Protein AF-A0A431HV67-F1 (afdb_monomer)

pLDDT: mean 77.19, std 9.94, range [43.59, 93.0]

Sequence (149 aa):
METLTPTTQETLNSVLIDMLKGVKTEGANIYTASKTALIKAVDFANEQAPQVVYEFLKWKMMEAIVYLVVGVVAIVIIGYVTYKFVKWMKKRNDYSPSPALIIPFFLLPTIIFSCIIPKTLNVIKISVAPRVYLIEYAADLYKGKNEKQ

Mean predicted aligned error: 13.6 Å

Foldseek 3Di:
DDDDDPVVVVVVVVVVVVVVVVCVVVVVVVVVVVVVVVVVVVVVCVVCVVVVLVVVLVVLVVVLVVLVVVLVVVVVVLVVQLVVVVVVVVVVVDPDPDVSNVVCVVVNVCCCVVRNVVSVVLNVCCVPPVPVSVVVVVVVVVVVVVVVD

Secondary structure (DSSP, 8-state):
-----HHHHHHHHHHHHHHHHHHHHHHHHHHHHHHHHHHHHHHHHHHHHHHHHHHHHHHHHHHHHHHHHHHHHHHHHHHHHHHHHHHHHHTTT--S--HHHHHHHHHHHHHHHHHTHHHHHHHHHHHH-HHHHHHHHHHHHHHHHHTT-

Radius of gyration: 35.75 Å; Cα contacts (8 Å, |Δi|>4): 33; chains: 1; bounding box: 91×28×93 Å

Structure (mmCIF, N/CA/C/O backbone):
data_AF-A0A431HV67-F1
#
_entry.id   AF-A0A431HV67-F1
#
loop_
_atom_site.group_PDB
_atom_site.id
_atom_site.type_symbol
_atom_site.label_atom_id
_atom_site.label_alt_id
_atom_site.label_comp_id
_atom_site.label_asym_id
_atom_site.label_entity_id
_atom_site.label_seq_id
_atom_site.pdbx_PDB_ins_code
_atom_site.Cartn_x
_atom_site.Cartn_y
_atom_site.Cartn_z
_atom_site.occupancy
_atom_site.B_iso_or_equiv
_atom_site.auth_seq_id
_atom_site.auth_comp_id
_atom_site.auth_asym_id
_atom_site.auth_atom_id
_atom_site.pdbx_PDB_model_num
ATOM 1 N N . MET A 1 1 ? -66.810 13.669 40.029 1.00 45.00 1 MET A N 1
ATOM 2 C CA . MET A 1 1 ? -65.478 13.490 40.640 1.00 45.00 1 MET A CA 1
ATOM 3 C C . MET A 1 1 ? -65.603 12.317 41.590 1.00 45.00 1 MET A C 1
ATOM 5 O O . MET A 1 1 ? -66.077 12.494 42.701 1.00 45.00 1 MET A O 1
ATOM 9 N N . GLU A 1 2 ? -65.353 11.109 41.093 1.00 48.62 2 GLU A N 1
ATOM 10 C CA . GLU A 1 2 ? -65.514 9.879 41.873 1.00 48.62 2 GLU A CA 1
ATOM 11 C C . GLU A 1 2 ? -64.298 9.734 42.794 1.00 48.62 2 GLU A C 1
ATOM 13 O O . GLU A 1 2 ? -63.161 9.646 42.331 1.00 48.62 2 GLU A O 1
ATOM 18 N N . THR A 1 3 ? -64.522 9.824 44.103 1.00 52.81 3 THR A N 1
ATOM 19 C CA . THR A 1 3 ? -63.478 9.669 45.118 1.00 52.81 3 THR A CA 1
ATOM 20 C C . THR A 1 3 ? -63.064 8.204 45.161 1.00 52.81 3 THR A C 1
ATOM 22 O O . THR A 1 3 ? -63.844 7.359 45.601 1.00 52.81 3 THR A O 1
ATOM 25 N N . LEU A 1 4 ? -61.857 7.906 44.677 1.00 53.06 4 LEU A N 1
ATOM 26 C CA . LEU A 1 4 ? -61.267 6.570 44.744 1.00 53.06 4 LEU A CA 1
ATOM 27 C C . LEU A 1 4 ? -61.284 6.083 46.200 1.00 53.06 4 LEU A C 1
ATOM 29 O O . LEU A 1 4 ? -60.759 6.747 47.094 1.00 53.06 4 LEU A O 1
ATOM 33 N N . THR A 1 5 ? -61.919 4.937 46.444 1.00 54.28 5 THR A N 1
ATOM 34 C CA . THR A 1 5 ? -61.878 4.263 47.744 1.00 54.28 5 THR A CA 1
ATOM 35 C C . THR A 1 5 ? -60.429 3.889 48.081 1.00 54.28 5 THR A C 1
ATOM 37 O O . THR A 1 5 ? -59.676 3.529 47.175 1.00 54.28 5 THR A O 1
ATOM 40 N N . PRO A 1 6 ? -60.009 3.938 49.358 1.00 62.84 6 PRO A N 1
ATOM 41 C CA . PRO A 1 6 ? -58.600 3.800 49.758 1.00 62.84 6 PRO A CA 1
ATOM 42 C C . PRO A 1 6 ? -57.917 2.525 49.225 1.00 62.84 6 PRO A C 1
ATOM 44 O O . PRO A 1 6 ? -56.730 2.536 48.912 1.00 62.84 6 PRO A O 1
ATOM 47 N N . THR A 1 7 ? -58.682 1.455 49.015 1.00 66.06 7 THR A N 1
ATOM 48 C CA . THR A 1 7 ? -58.234 0.173 48.453 1.00 66.06 7 THR A CA 1
ATOM 49 C C . THR A 1 7 ? -57.729 0.256 47.011 1.00 66.06 7 THR A C 1
ATOM 51 O O . THR A 1 7 ? -56.742 -0.401 46.680 1.00 66.06 7 THR A O 1
ATOM 54 N N . THR A 1 8 ? -58.360 1.059 46.150 1.00 71.81 8 THR A N 1
ATOM 55 C CA . THR A 1 8 ? -57.998 1.197 44.726 1.00 71.81 8 THR A CA 1
ATOM 56 C C . THR A 1 8 ? -56.711 1.997 44.540 1.00 71.81 8 THR A C 1
ATOM 58 O O . THR A 1 8 ? -55.955 1.773 43.598 1.00 71.81 8 THR A O 1
ATOM 61 N N . GLN A 1 9 ? -56.439 2.925 45.455 1.00 75.19 9 GLN A N 1
ATOM 62 C CA . GLN A 1 9 ? -55.258 3.784 45.421 1.00 75.19 9 GLN A CA 1
ATOM 63 C C . GLN A 1 9 ? -54.002 3.032 45.890 1.00 75.19 9 GLN A C 1
ATOM 65 O O . GLN A 1 9 ? -52.932 3.184 45.301 1.00 75.19 9 GLN A O 1
ATOM 70 N N . GLU A 1 10 ? -54.141 2.144 46.878 1.00 78.44 10 GLU A N 1
ATOM 71 C CA . GLU A 1 10 ? -53.074 1.223 47.289 1.00 78.44 10 GLU A CA 1
ATOM 72 C C . GLU A 1 10 ? -52.724 0.202 46.199 1.00 78.44 10 GLU A C 1
ATOM 74 O O . GLU A 1 10 ? -51.541 -0.060 45.968 1.00 78.44 10 GLU A O 1
ATOM 79 N N . THR A 1 11 ? -53.721 -0.317 45.471 1.00 84.44 11 THR A N 1
ATOM 80 C CA . THR A 1 11 ? -53.469 -1.198 44.314 1.00 84.44 11 THR A CA 1
ATOM 81 C C . THR A 1 11 ? -52.786 -0.455 43.169 1.00 84.44 11 THR A C 1
ATOM 83 O O . THR A 1 11 ? -51.905 -1.006 42.515 1.00 84.44 11 THR A O 1
ATOM 86 N N . LEU A 1 12 ? -53.142 0.810 42.93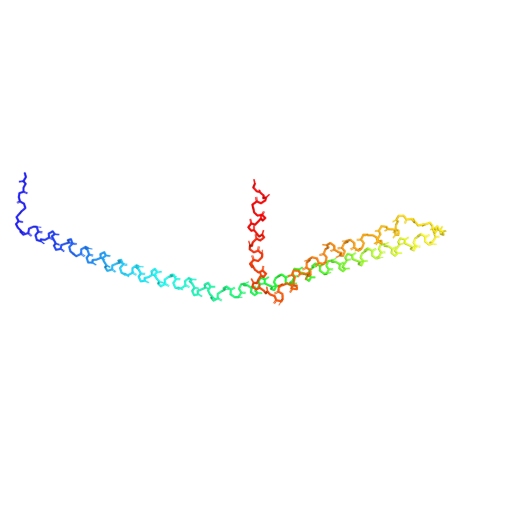2 1.00 84.75 12 LEU A N 1
ATOM 87 C CA . LEU A 1 12 ? -52.478 1.628 41.916 1.00 84.75 12 LEU A CA 1
ATOM 88 C C . LEU A 1 12 ? -50.995 1.850 42.257 1.00 84.75 12 LEU A C 1
ATOM 90 O O . LEU A 1 12 ? -50.125 1.728 41.395 1.00 84.75 12 LEU A O 1
ATOM 94 N N . ASN A 1 13 ? -50.702 2.130 43.527 1.00 89.56 13 ASN A N 1
ATOM 95 C CA . ASN A 1 13 ? -49.339 2.344 44.004 1.00 89.56 13 ASN A CA 1
ATOM 96 C C . ASN A 1 13 ? -48.488 1.071 43.916 1.00 89.56 13 ASN A C 1
ATOM 98 O O . ASN A 1 13 ? -47.330 1.150 43.510 1.00 89.56 13 ASN A O 1
ATOM 102 N N . SER A 1 14 ? -49.039 -0.099 44.255 1.00 88.81 14 SER A N 1
ATOM 103 C CA . SER A 1 14 ? -48.300 -1.364 44.155 1.00 88.81 14 SER A CA 1
ATOM 104 C C . SER A 1 14 ? -47.968 -1.721 42.704 1.00 88.81 14 SER A C 1
ATOM 106 O O . SER A 1 14 ? -46.827 -2.073 42.412 1.00 88.81 14 SER A O 1
ATOM 108 N N . VAL A 1 15 ? -48.912 -1.524 41.778 1.00 87.75 15 VAL A N 1
ATOM 109 C CA . VAL A 1 15 ? -48.691 -1.731 40.340 1.00 87.75 15 VAL A CA 1
ATOM 110 C C . VAL A 1 15 ? -47.617 -0.785 39.795 1.00 87.75 15 VAL A C 1
ATOM 112 O O . VAL A 1 15 ? -46.726 -1.225 39.071 1.00 87.75 15 VAL A O 1
ATOM 115 N N . LEU A 1 16 ? -47.643 0.501 40.166 1.00 88.88 16 LEU A N 1
ATOM 116 C CA . LEU A 1 16 ? -46.607 1.460 39.760 1.00 88.88 16 LEU A CA 1
ATOM 117 C C . LEU A 1 16 ? -45.225 1.084 40.307 1.00 88.88 16 LEU A C 1
ATOM 119 O O . LEU A 1 16 ? -44.228 1.187 39.593 1.00 88.88 16 LEU A O 1
ATOM 123 N N . ILE A 1 17 ? -45.160 0.621 41.557 1.00 93.00 17 ILE A N 1
ATOM 124 C CA . ILE A 1 17 ? -43.917 0.148 42.174 1.00 93.00 17 ILE A CA 1
ATOM 125 C C . ILE A 1 17 ? -43.379 -1.084 41.439 1.00 93.00 17 ILE A C 1
ATOM 127 O O . ILE A 1 17 ? -42.174 -1.160 41.199 1.00 93.00 17 ILE A O 1
ATOM 131 N N . ASP A 1 18 ? -44.237 -2.024 41.049 1.00 92.81 18 ASP A N 1
ATOM 132 C CA . ASP A 1 18 ? -43.818 -3.219 40.313 1.00 92.81 18 ASP A CA 1
ATOM 133 C C . ASP A 1 18 ? -43.384 -2.897 38.879 1.00 92.81 18 ASP A C 1
ATOM 135 O O . ASP A 1 18 ? -42.362 -3.415 38.427 1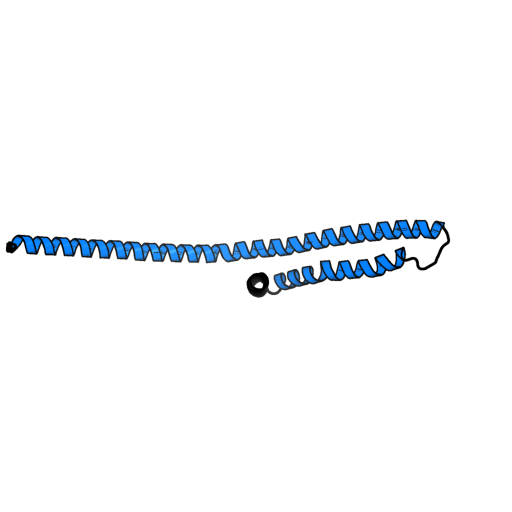.00 92.81 18 ASP A O 1
ATOM 139 N N . MET A 1 19 ? -44.051 -1.959 38.195 1.00 88.69 19 MET A N 1
ATOM 140 C CA . MET A 1 19 ? -43.574 -1.437 36.908 1.00 88.69 19 MET A CA 1
ATOM 141 C C . MET A 1 19 ? -42.210 -0.750 37.048 1.00 88.69 19 MET A C 1
ATOM 143 O O . MET A 1 19 ? -41.315 -0.996 36.243 1.00 88.69 19 MET A O 1
ATOM 147 N N . LEU A 1 20 ? -42.010 0.072 38.085 1.00 89.06 20 LEU A N 1
ATOM 148 C CA . LEU A 1 20 ? -40.732 0.747 38.346 1.00 89.06 20 LEU A CA 1
ATOM 149 C C . LEU A 1 20 ? -39.610 -0.245 38.654 1.00 89.06 20 LEU A C 1
ATOM 151 O O . LEU A 1 20 ? -38.488 -0.078 38.172 1.00 89.06 20 LEU A O 1
ATOM 155 N N . LYS A 1 21 ? -39.901 -1.288 39.435 1.00 92.88 21 LYS A N 1
ATOM 156 C CA . LYS A 1 21 ? -38.955 -2.380 39.682 1.00 92.88 21 LYS A CA 1
ATOM 157 C C . LYS A 1 21 ? -38.627 -3.114 38.388 1.00 92.88 21 LYS A C 1
ATOM 159 O O . LYS A 1 21 ? -37.444 -3.300 38.126 1.00 92.88 21 LYS A O 1
ATOM 164 N N . GLY A 1 22 ? -39.634 -3.434 37.574 1.00 92.19 22 GLY A N 1
ATOM 165 C CA . GLY A 1 22 ? -39.473 -4.068 36.266 1.00 92.19 22 GLY A CA 1
ATOM 166 C C . GLY A 1 22 ? -38.596 -3.248 35.317 1.00 92.19 22 GLY A C 1
ATOM 167 O O . GLY A 1 22 ? -37.609 -3.752 34.792 1.00 92.19 22 GLY A O 1
ATOM 168 N N . VAL A 1 23 ? -38.872 -1.951 35.158 1.00 87.94 23 VAL A N 1
ATOM 169 C CA . VAL A 1 23 ? -38.054 -1.050 34.324 1.00 87.94 23 VAL A CA 1
ATOM 170 C C . VAL A 1 23 ? -36.628 -0.934 34.862 1.00 87.94 23 VAL A C 1
ATOM 172 O O . VAL A 1 23 ? -35.676 -0.920 34.085 1.00 87.94 23 VAL A O 1
ATOM 175 N N . LYS A 1 24 ? -36.445 -0.888 36.187 1.00 91.56 24 LYS A N 1
ATOM 176 C CA . LYS A 1 24 ? -35.112 -0.846 36.799 1.00 91.56 24 LYS A CA 1
ATOM 177 C C . LYS A 1 24 ? -34.327 -2.135 36.543 1.00 91.56 24 LYS A C 1
ATOM 179 O O . LYS A 1 24 ? -33.135 -2.056 36.252 1.00 91.56 24 LYS A O 1
ATOM 184 N N . THR A 1 25 ? -34.958 -3.303 36.649 1.00 91.06 25 THR A N 1
ATOM 185 C CA . THR A 1 25 ? -34.304 -4.595 36.393 1.00 91.06 25 THR A CA 1
ATOM 186 C C . THR A 1 25 ? -33.990 -4.787 34.914 1.00 91.06 25 THR A C 1
ATOM 188 O O . THR A 1 25 ? -32.869 -5.164 34.586 1.00 91.06 25 THR A O 1
ATOM 191 N N . GLU A 1 26 ? -34.911 -4.433 34.015 1.00 91.06 26 GLU A N 1
ATOM 192 C CA . GLU A 1 26 ? -34.672 -4.505 32.569 1.00 91.06 26 GLU A CA 1
ATOM 193 C C . GLU A 1 26 ? -33.619 -3.489 32.116 1.00 91.06 26 GLU A C 1
ATOM 195 O O . GLU A 1 26 ? -32.727 -3.815 31.337 1.00 91.06 26 GLU A O 1
ATOM 200 N N . GLY A 1 27 ? -33.637 -2.274 32.669 1.00 84.69 27 GLY A N 1
ATOM 201 C CA . GLY A 1 27 ? -32.600 -1.272 32.433 1.00 84.69 27 GLY A CA 1
ATOM 202 C C . GLY A 1 27 ? -31.222 -1.729 32.921 1.00 84.69 27 GLY A C 1
ATOM 203 O O . GLY A 1 27 ? -30.230 -1.544 32.217 1.00 84.69 27 GLY A O 1
ATOM 204 N N . ALA A 1 28 ? -31.148 -2.382 34.086 1.00 89.50 28 ALA A N 1
ATOM 205 C CA . ALA A 1 28 ? -29.908 -2.975 34.586 1.00 89.50 28 ALA A CA 1
ATOM 206 C C . ALA A 1 28 ? -29.410 -4.114 33.677 1.00 89.50 28 ALA A C 1
ATOM 208 O O . ALA A 1 28 ? -28.211 -4.194 33.393 1.00 89.50 28 ALA A O 1
ATOM 209 N N . ASN A 1 29 ? -30.316 -4.946 33.159 1.00 89.94 29 ASN A N 1
ATOM 210 C CA . ASN A 1 29 ? -29.990 -6.000 32.200 1.00 89.94 29 ASN A CA 1
ATOM 211 C C . ASN A 1 29 ? -29.489 -5.423 30.868 1.00 89.94 29 ASN A C 1
ATOM 213 O O . ASN A 1 29 ? -28.439 -5.844 30.387 1.00 89.94 29 ASN A O 1
ATOM 217 N N . ILE A 1 30 ? -30.162 -4.412 30.307 1.00 89.00 30 ILE A N 1
ATOM 218 C CA . ILE A 1 30 ? -29.757 -3.736 29.063 1.00 89.00 30 ILE A CA 1
ATOM 219 C C . ILE A 1 30 ? -28.426 -3.011 29.242 1.00 89.00 30 ILE A C 1
ATOM 221 O O . ILE A 1 30 ? -27.579 -3.075 28.354 1.00 89.00 30 ILE A O 1
ATOM 225 N N . TYR A 1 31 ? -28.200 -2.350 30.377 1.00 87.44 31 TYR A N 1
ATOM 226 C CA . TYR A 1 31 ? -26.922 -1.706 30.674 1.00 87.44 31 TYR A CA 1
ATOM 227 C C . TYR A 1 31 ? -25.786 -2.730 30.713 1.00 87.44 31 TYR A C 1
ATOM 229 O O . TYR A 1 31 ? -24.741 -2.530 30.093 1.00 87.44 31 TYR A O 1
ATOM 237 N N . THR A 1 32 ? -26.009 -3.861 31.385 1.00 92.06 32 THR A N 1
ATOM 238 C CA . THR A 1 32 ? -25.017 -4.938 31.474 1.00 92.06 32 THR A CA 1
ATOM 239 C C . THR A 1 32 ? -24.778 -5.571 30.102 1.00 92.06 32 THR A C 1
ATOM 241 O O . THR A 1 32 ? -23.630 -5.711 29.692 1.00 92.06 32 THR A O 1
ATOM 244 N N . ALA A 1 33 ? -25.837 -5.847 29.337 1.00 90.88 33 ALA A N 1
ATOM 245 C CA . ALA A 1 33 ? -25.751 -6.381 27.981 1.00 90.88 33 ALA A CA 1
ATOM 246 C C . ALA A 1 33 ? -25.046 -5.414 27.016 1.00 90.88 33 ALA A C 1
ATOM 248 O O . ALA A 1 33 ? -24.202 -5.841 26.234 1.00 90.88 33 ALA A O 1
ATOM 249 N N . SER A 1 34 ? -25.327 -4.112 27.111 1.00 89.75 34 SER A N 1
ATOM 250 C CA . SER A 1 34 ? -24.687 -3.061 26.307 1.00 89.75 34 SER A CA 1
ATOM 251 C C . SER A 1 34 ? -23.213 -2.914 26.661 1.00 89.75 34 SER A C 1
ATOM 253 O O . SER A 1 34 ? -22.372 -2.835 25.771 1.00 89.75 34 SER A O 1
ATOM 255 N N . LYS A 1 35 ? -22.872 -2.947 27.954 1.00 91.06 35 LYS A N 1
ATOM 256 C CA . LYS A 1 35 ? -21.481 -2.960 28.413 1.00 91.06 35 LYS A CA 1
ATOM 257 C C . LYS A 1 35 ? -20.747 -4.197 27.893 1.00 91.06 35 LYS A C 1
ATOM 259 O O . LYS A 1 35 ? -19.648 -4.065 27.371 1.00 91.06 35 LYS A O 1
ATOM 264 N N . THR A 1 36 ? -21.353 -5.381 27.971 1.00 89.75 36 THR A N 1
ATOM 265 C CA . THR A 1 36 ? -20.775 -6.616 27.422 1.00 89.75 36 THR A CA 1
ATOM 266 C C . THR A 1 36 ? -20.643 -6.563 25.901 1.00 89.75 36 THR A C 1
ATOM 268 O O . THR A 1 36 ? -19.632 -7.015 25.373 1.00 89.75 36 THR A O 1
ATOM 271 N N . ALA A 1 37 ? -21.618 -6.002 25.186 1.00 89.25 37 ALA A N 1
ATOM 272 C CA . ALA A 1 37 ? -21.557 -5.836 23.736 1.00 89.25 37 ALA A CA 1
ATOM 273 C C . ALA A 1 37 ? -20.447 -4.860 23.322 1.00 89.25 37 ALA A C 1
ATOM 275 O O . ALA A 1 37 ? -19.693 -5.158 22.400 1.00 89.25 37 ALA A O 1
ATOM 276 N N . LEU A 1 38 ? -20.297 -3.740 24.038 1.00 89.25 38 LEU A N 1
ATOM 277 C CA . LEU A 1 38 ? -19.206 -2.786 23.835 1.00 89.25 38 LEU A CA 1
ATOM 278 C C . LEU A 1 38 ? -17.844 -3.421 24.116 1.00 89.25 38 LEU A C 1
ATOM 280 O O . LEU A 1 38 ? -16.946 -3.290 23.293 1.00 89.25 38 LEU A O 1
ATOM 284 N N . ILE A 1 39 ? -17.700 -4.143 25.232 1.00 90.12 39 ILE A N 1
ATOM 285 C CA . ILE A 1 39 ? -16.460 -4.860 25.561 1.00 90.12 39 ILE A CA 1
ATOM 286 C C . ILE A 1 39 ? -16.133 -5.872 24.460 1.00 90.12 39 ILE A C 1
ATOM 288 O O . ILE A 1 39 ? -15.032 -5.842 23.937 1.00 90.12 39 ILE A O 1
ATOM 292 N N . LYS A 1 40 ? -17.104 -6.674 24.004 1.00 88.00 40 LYS A N 1
ATOM 293 C CA . LYS A 1 40 ? -16.899 -7.624 22.897 1.00 88.00 40 LYS A CA 1
ATOM 294 C C . LYS A 1 40 ? -16.519 -6.946 21.583 1.00 88.00 40 LYS A C 1
ATOM 296 O O . LYS A 1 40 ? -15.693 -7.478 20.855 1.00 88.00 40 LYS A O 1
ATOM 301 N N . ALA A 1 41 ? -17.113 -5.799 21.262 1.00 83.12 41 ALA A N 1
ATOM 302 C CA . ALA A 1 41 ? -16.766 -5.045 20.061 1.00 83.12 41 ALA A CA 1
ATOM 303 C C . ALA A 1 41 ? -15.342 -4.473 20.142 1.00 83.12 41 ALA A C 1
ATOM 305 O O . ALA A 1 41 ? -14.610 -4.501 19.155 1.00 83.12 41 ALA A O 1
ATOM 306 N N . VAL A 1 42 ? -14.940 -3.990 21.320 1.00 83.38 42 VAL A N 1
ATOM 307 C CA . VAL A 1 42 ? -13.579 -3.509 21.587 1.00 83.38 42 VAL A CA 1
ATOM 308 C C . VAL A 1 42 ? -12.578 -4.661 21.555 1.00 83.38 42 VAL A C 1
ATOM 310 O O . VAL A 1 42 ? -11.536 -4.527 20.924 1.00 83.38 42 VAL A O 1
ATOM 313 N N . ASP A 1 43 ? -12.898 -5.798 22.168 1.00 86.00 43 ASP A N 1
ATOM 314 C CA . ASP A 1 43 ? -12.055 -6.995 22.168 1.00 86.00 43 ASP A CA 1
ATOM 315 C C . ASP A 1 43 ? -11.883 -7.539 20.748 1.00 86.00 43 ASP A C 1
ATOM 317 O O . ASP A 1 43 ? -10.761 -7.774 20.314 1.00 86.00 43 ASP A O 1
ATOM 321 N N . PHE A 1 44 ? -12.968 -7.617 19.972 1.00 84.00 44 PHE A N 1
ATOM 322 C C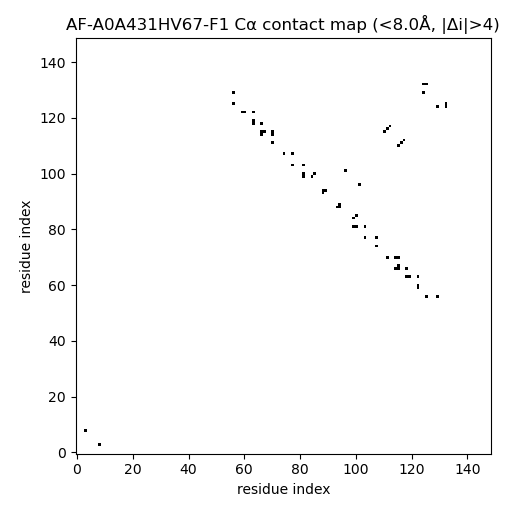A . PHE A 1 44 ? -12.931 -7.976 18.555 1.00 84.00 44 PHE A CA 1
ATOM 323 C C . PHE A 1 44 ? -12.064 -7.013 17.738 1.00 84.00 44 PHE A C 1
ATOM 325 O O . PHE A 1 44 ? -11.241 -7.445 16.934 1.00 84.00 44 PHE A O 1
ATOM 332 N N . ALA A 1 45 ? -12.222 -5.702 17.941 1.00 76.69 45 ALA A N 1
ATOM 333 C CA . ALA A 1 45 ? -11.403 -4.708 17.258 1.00 76.69 45 ALA A CA 1
ATOM 334 C C . ALA A 1 45 ? -9.926 -4.839 17.653 1.00 76.69 45 ALA A C 1
ATOM 336 O O . ALA A 1 45 ? -9.065 -4.772 16.784 1.00 76.69 45 ALA A O 1
ATOM 337 N N . ASN A 1 46 ? -9.624 -5.076 18.931 1.00 78.12 46 ASN A N 1
ATOM 338 C CA . ASN A 1 46 ? -8.260 -5.288 19.414 1.00 78.12 46 ASN A CA 1
ATOM 339 C C . ASN A 1 46 ? -7.636 -6.579 18.871 1.00 78.12 46 ASN A C 1
ATOM 341 O O . ASN A 1 46 ? -6.438 -6.601 18.597 1.00 78.12 46 ASN A O 1
ATOM 345 N N . GLU A 1 47 ? -8.429 -7.635 18.699 1.00 81.19 47 GLU A N 1
ATOM 346 C CA . GLU A 1 47 ? -7.972 -8.923 18.178 1.00 81.19 47 GLU A CA 1
ATOM 347 C C . GLU A 1 47 ? -7.775 -8.887 16.654 1.00 81.19 47 GLU A C 1
ATOM 349 O O . GLU A 1 47 ? -6.765 -9.373 16.146 1.00 81.19 47 GLU A O 1
ATOM 354 N N . GLN A 1 48 ? -8.678 -8.238 15.911 1.00 78.06 48 GLN A N 1
ATOM 355 C CA . GLN A 1 48 ? -8.614 -8.186 14.445 1.00 78.06 48 GLN A CA 1
ATOM 356 C C . GLN A 1 48 ? -7.768 -7.040 13.884 1.00 78.06 48 GLN A C 1
ATOM 358 O O . GLN A 1 48 ? -7.175 -7.195 12.814 1.00 78.06 48 GLN A O 1
ATOM 363 N N . ALA A 1 49 ? -7.661 -5.903 14.581 1.00 76.69 49 ALA A N 1
ATOM 364 C CA . ALA A 1 49 ? -6.841 -4.774 14.140 1.00 76.69 49 ALA A CA 1
ATOM 365 C C . ALA A 1 49 ? -5.398 -5.164 13.773 1.00 76.69 49 ALA A C 1
ATOM 367 O O . ALA A 1 49 ? -4.954 -4.774 12.690 1.00 76.69 49 ALA A O 1
ATOM 368 N N . PRO A 1 50 ? -4.643 -5.932 14.586 1.00 76.88 50 PRO A N 1
ATOM 369 C CA . PRO A 1 50 ? -3.274 -6.294 14.227 1.00 76.88 50 PRO A CA 1
ATOM 370 C C . PRO A 1 50 ? -3.218 -7.213 13.001 1.00 76.88 50 PRO A C 1
ATOM 372 O O . PRO A 1 50 ? -2.307 -7.075 12.182 1.00 76.88 50 PRO A O 1
ATOM 375 N N . GLN A 1 51 ? -4.191 -8.112 12.843 1.00 80.00 51 GLN A N 1
ATOM 376 C CA . GLN A 1 51 ? -4.228 -9.048 11.724 1.00 80.00 51 GLN A CA 1
ATOM 377 C C . GLN A 1 51 ? -4.512 -8.332 10.398 1.00 80.00 51 GLN A C 1
ATOM 379 O O . GLN A 1 51 ? -3.761 -8.498 9.436 1.00 80.00 51 GLN A O 1
ATOM 384 N N . VAL A 1 52 ? -5.522 -7.461 10.369 1.00 77.81 52 VAL A N 1
ATOM 385 C CA . VAL A 1 52 ? -5.872 -6.675 9.176 1.00 77.81 52 VAL A CA 1
ATOM 386 C C . VAL A 1 52 ? -4.744 -5.712 8.801 1.00 77.81 52 VAL A C 1
ATOM 388 O O . VAL A 1 52 ? -4.422 -5.555 7.624 1.00 77.81 52 VAL A O 1
ATOM 391 N N . VAL A 1 53 ? -4.086 -5.102 9.792 1.00 77.69 53 VAL A N 1
ATOM 392 C CA . VAL A 1 53 ? -2.903 -4.263 9.562 1.00 77.69 53 VAL A CA 1
ATOM 393 C C . VAL A 1 53 ? -1.799 -5.073 8.888 1.00 77.69 53 VAL A C 1
ATOM 395 O O . VAL A 1 53 ? -1.240 -4.640 7.884 1.00 77.69 53 VAL A O 1
ATOM 398 N N . TYR A 1 54 ? -1.500 -6.268 9.388 1.00 76.50 54 TYR A N 1
ATOM 399 C CA . TYR A 1 54 ? -0.468 -7.116 8.803 1.00 76.50 54 TYR A CA 1
ATOM 400 C C . TYR A 1 54 ? -0.789 -7.542 7.360 1.00 76.50 54 TYR A C 1
ATOM 402 O O . TYR A 1 54 ? 0.088 -7.502 6.493 1.00 76.50 54 TYR A O 1
ATOM 410 N N . GLU A 1 55 ? -2.043 -7.894 7.077 1.00 81.25 55 GLU A N 1
ATOM 411 C CA . GLU A 1 55 ? -2.513 -8.202 5.722 1.00 81.25 55 GLU A CA 1
ATOM 412 C C . GLU A 1 55 ? -2.408 -6.988 4.788 1.00 81.25 55 GLU A C 1
ATOM 414 O O . GLU A 1 55 ? -1.902 -7.107 3.670 1.00 81.25 55 GLU A O 1
ATOM 419 N N . PHE A 1 56 ? -2.781 -5.798 5.263 1.00 77.56 56 PHE A N 1
ATOM 420 C CA . PHE A 1 56 ? -2.640 -4.550 4.513 1.00 77.56 56 PHE A CA 1
ATOM 421 C C . PHE A 1 56 ? -1.174 -4.216 4.206 1.00 77.56 56 PHE A C 1
ATOM 423 O O . PHE A 1 56 ? -0.839 -3.815 3.089 1.00 77.56 56 PHE A O 1
ATOM 430 N N . LEU A 1 57 ? -0.271 -4.425 5.166 1.00 76.00 57 LEU A N 1
ATOM 431 C CA . LEU A 1 57 ? 1.162 -4.230 4.955 1.00 76.00 57 LEU A CA 1
ATOM 432 C C . LEU A 1 57 ? 1.709 -5.203 3.911 1.00 76.00 57 LEU A C 1
ATOM 434 O O . LEU A 1 57 ? 2.428 -4.785 3.004 1.00 76.00 57 LEU A O 1
ATOM 438 N N . LYS A 1 58 ? 1.332 -6.485 3.985 1.00 78.44 58 LYS A N 1
ATOM 439 C CA . LYS A 1 58 ? 1.683 -7.480 2.961 1.00 78.44 58 LYS A CA 1
ATOM 440 C C . LYS A 1 58 ? 1.165 -7.090 1.583 1.00 78.44 58 LYS A C 1
ATOM 442 O O . LYS A 1 58 ? 1.901 -7.209 0.605 1.00 78.44 58 LYS A O 1
ATOM 447 N N . TRP A 1 59 ? -0.064 -6.591 1.505 1.00 78.81 59 TRP A N 1
ATOM 448 C CA . TRP A 1 59 ? -0.633 -6.095 0.258 1.00 78.81 59 TRP A CA 1
ATOM 449 C C . TRP A 1 59 ? 0.198 -4.947 -0.320 1.00 78.81 59 TRP A C 1
ATOM 451 O O . TRP A 1 59 ? 0.527 -4.955 -1.504 1.00 78.81 59 TRP A O 1
ATOM 461 N N . LYS A 1 60 ? 0.623 -3.997 0.519 1.00 75.44 60 LYS A N 1
ATOM 462 C CA . LYS A 1 60 ? 1.481 -2.886 0.091 1.00 75.44 60 LYS A CA 1
ATOM 463 C C . LYS A 1 60 ? 2.868 -3.335 -0.376 1.00 75.44 60 LYS A C 1
ATOM 465 O O . LYS A 1 60 ? 3.385 -2.783 -1.345 1.00 75.44 60 LYS A O 1
ATOM 470 N N . MET A 1 61 ? 3.446 -4.360 0.250 1.00 70.69 61 MET A N 1
ATOM 471 C CA . MET A 1 61 ? 4.678 -4.996 -0.239 1.00 70.69 61 MET A CA 1
ATOM 472 C C . MET A 1 61 ? 4.459 -5.634 -1.620 1.00 70.69 61 MET A C 1
ATOM 474 O O . MET A 1 61 ? 5.283 -5.477 -2.520 1.00 70.69 61 MET A O 1
ATOM 478 N N . MET A 1 62 ? 3.332 -6.327 -1.807 1.00 79.12 62 MET A N 1
ATOM 479 C CA . MET A 1 62 ? 2.990 -6.988 -3.067 1.00 79.12 62 MET A CA 1
ATOM 480 C C . MET A 1 62 ? 2.721 -5.985 -4.194 1.00 79.12 62 MET A C 1
ATOM 482 O O . MET A 1 62 ? 3.184 -6.191 -5.312 1.00 79.12 62 MET A O 1
ATOM 486 N N . GLU A 1 63 ? 2.059 -4.865 -3.891 1.00 77.00 63 GLU A N 1
ATOM 487 C CA . GLU A 1 63 ? 1.851 -3.754 -4.824 1.00 77.00 63 GLU A CA 1
ATOM 488 C C . GLU A 1 63 ? 3.194 -3.284 -5.409 1.00 77.00 63 GLU A C 1
ATOM 490 O O . GLU A 1 63 ? 3.341 -3.157 -6.624 1.00 77.00 63 GLU A O 1
ATOM 495 N N . ALA A 1 64 ? 4.216 -3.110 -4.570 1.00 77.12 64 ALA A N 1
ATOM 496 C CA . ALA A 1 64 ? 5.535 -2.695 -5.032 1.00 77.12 64 ALA A CA 1
ATOM 497 C C . ALA A 1 64 ? 6.269 -3.752 -5.861 1.00 77.12 64 ALA A C 1
ATOM 499 O O . ALA A 1 64 ? 6.937 -3.399 -6.832 1.00 77.12 64 ALA A O 1
ATOM 500 N N . ILE A 1 65 ? 6.116 -5.038 -5.530 1.00 79.75 65 ILE A N 1
ATOM 501 C CA . ILE A 1 65 ? 6.650 -6.134 -6.350 1.00 79.75 65 ILE A CA 1
ATOM 502 C C . ILE A 1 65 ? 6.022 -6.100 -7.747 1.00 79.75 65 ILE A C 1
ATOM 504 O O . ILE A 1 65 ? 6.738 -6.225 -8.739 1.00 79.75 65 ILE A O 1
ATOM 508 N N . VAL A 1 66 ? 4.712 -5.865 -7.851 1.00 82.06 66 VAL A N 1
ATOM 509 C CA . VAL A 1 66 ? 4.028 -5.735 -9.147 1.00 82.06 66 VAL A CA 1
ATOM 510 C C . VAL A 1 66 ? 4.587 -4.556 -9.946 1.00 82.06 66 VAL A C 1
ATOM 512 O O . VAL A 1 66 ? 4.928 -4.728 -11.116 1.00 82.06 66 VAL A O 1
ATOM 515 N N . TYR A 1 67 ? 4.759 -3.382 -9.328 1.00 79.19 67 TYR A N 1
ATOM 516 C CA . TYR A 1 67 ? 5.373 -2.227 -9.999 1.00 79.19 67 TYR A CA 1
ATOM 517 C C . TYR A 1 67 ? 6.818 -2.493 -10.435 1.00 79.19 67 TYR A C 1
ATOM 519 O O . TYR A 1 67 ? 7.214 -2.061 -11.518 1.00 79.19 67 TYR A O 1
ATOM 527 N N . LEU A 1 68 ? 7.595 -3.231 -9.640 1.00 79.94 68 LEU A N 1
ATOM 528 C CA . LEU A 1 68 ? 8.953 -3.636 -9.999 1.00 79.94 68 LEU A CA 1
ATOM 529 C C . LEU A 1 68 ? 8.938 -4.548 -11.230 1.00 79.94 68 LEU A C 1
ATOM 531 O O . LEU A 1 68 ? 9.660 -4.284 -12.188 1.00 79.94 68 LEU A O 1
ATOM 535 N N . VAL A 1 69 ? 8.084 -5.576 -11.245 1.00 84.94 69 VAL A N 1
ATOM 536 C CA . VAL A 1 69 ? 7.952 -6.503 -12.380 1.00 84.94 69 VAL A CA 1
ATOM 537 C C . VAL A 1 69 ? 7.530 -5.761 -13.649 1.00 84.94 69 VAL A C 1
ATOM 539 O O . VAL A 1 69 ? 8.159 -5.926 -14.693 1.00 84.94 69 VAL A O 1
ATOM 542 N N . VAL A 1 70 ? 6.520 -4.891 -13.563 1.00 84.19 70 VAL A N 1
ATOM 543 C CA . VAL A 1 70 ? 6.079 -4.057 -14.694 1.00 84.19 70 VAL A CA 1
ATOM 544 C C . VAL A 1 70 ? 7.207 -3.136 -15.170 1.00 84.19 70 VAL A C 1
ATOM 546 O O . VAL A 1 70 ? 7.431 -3.012 -16.374 1.00 84.19 70 VAL A O 1
ATOM 549 N N . GLY A 1 71 ? 7.960 -2.539 -14.243 1.00 80.19 71 GLY A N 1
ATOM 550 C CA . GLY A 1 71 ? 9.123 -1.710 -14.553 1.00 80.19 71 GLY A CA 1
ATOM 551 C C . GLY A 1 71 ? 10.213 -2.480 -15.302 1.00 80.19 71 GLY A C 1
ATOM 552 O O . GLY A 1 71 ? 10.705 -2.009 -16.325 1.00 80.19 71 GLY A O 1
ATOM 553 N N . VAL A 1 72 ? 10.545 -3.694 -14.856 1.00 84.25 72 VAL A N 1
ATOM 554 C CA . VAL A 1 72 ? 11.523 -4.565 -15.530 1.00 84.25 72 VAL A CA 1
ATOM 555 C C . VAL A 1 72 ? 11.057 -4.926 -16.940 1.00 84.25 72 VAL A C 1
ATOM 557 O O . VAL A 1 72 ? 11.832 -4.807 -17.888 1.00 84.25 72 VAL A O 1
ATOM 560 N N . VAL A 1 73 ? 9.787 -5.301 -17.108 1.00 86.75 73 VAL A N 1
ATOM 561 C CA . VAL A 1 73 ? 9.215 -5.607 -18.429 1.00 86.75 73 VAL A CA 1
ATOM 562 C C . VAL A 1 73 ? 9.294 -4.389 -19.355 1.00 86.75 73 VAL A C 1
ATOM 564 O O . VAL A 1 73 ? 9.720 -4.519 -20.504 1.00 86.75 73 VAL A O 1
ATOM 567 N N . ALA A 1 74 ? 8.967 -3.195 -18.857 1.00 81.81 74 ALA A N 1
ATOM 568 C CA . ALA A 1 74 ? 9.071 -1.959 -19.628 1.00 81.81 74 ALA A CA 1
ATOM 569 C C . ALA A 1 74 ? 10.519 -1.663 -20.062 1.00 81.81 74 ALA A C 1
ATOM 571 O O . ALA A 1 74 ? 10.751 -1.319 -21.222 1.00 81.81 74 ALA A O 1
ATOM 572 N N . ILE A 1 75 ? 11.501 -1.860 -19.174 1.00 82.69 75 ILE A N 1
ATOM 573 C CA . ILE A 1 75 ? 12.929 -1.690 -19.490 1.00 82.69 75 ILE A CA 1
ATOM 574 C C . ILE A 1 75 ? 13.361 -2.655 -20.599 1.00 82.69 75 ILE A C 1
ATOM 576 O O . ILE A 1 75 ? 14.028 -2.236 -21.545 1.00 82.69 75 ILE A O 1
ATOM 580 N N . VAL A 1 76 ? 12.956 -3.928 -20.524 1.00 86.69 76 VAL A N 1
ATOM 581 C CA . VAL A 1 76 ? 13.290 -4.932 -21.547 1.00 86.69 76 VAL A CA 1
ATOM 582 C C . VAL A 1 76 ? 12.697 -4.552 -22.905 1.00 86.69 76 VAL A C 1
ATOM 584 O O . VAL A 1 76 ? 13.397 -4.622 -23.914 1.00 86.69 76 VAL A O 1
ATOM 587 N N . ILE A 1 77 ? 11.440 -4.098 -22.947 1.00 85.38 77 ILE A N 1
ATOM 588 C CA . ILE A 1 77 ? 10.782 -3.674 -24.192 1.00 85.38 77 ILE A CA 1
ATOM 589 C C . ILE A 1 77 ? 11.498 -2.463 -24.803 1.00 85.38 77 ILE A C 1
ATOM 591 O O . ILE A 1 77 ? 1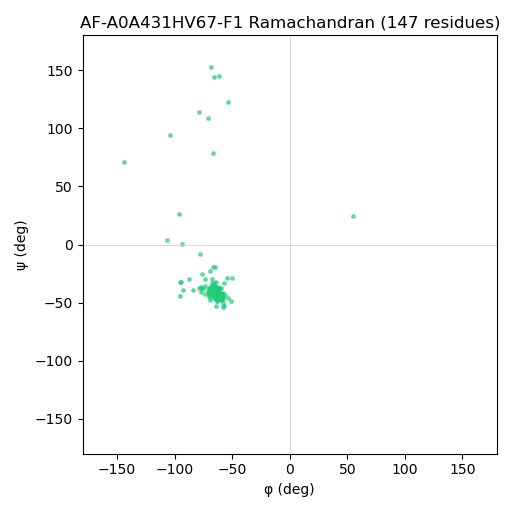1.834 -2.482 -25.988 1.00 85.38 77 ILE A O 1
ATOM 595 N N . ILE A 1 78 ? 11.778 -1.429 -24.005 1.00 80.94 78 ILE A N 1
ATOM 596 C CA . ILE A 1 78 ? 12.463 -0.216 -24.477 1.00 80.94 78 ILE A CA 1
ATOM 597 C C . ILE A 1 78 ? 13.880 -0.554 -24.957 1.00 80.94 78 ILE A C 1
ATOM 599 O O . ILE A 1 78 ? 14.299 -0.100 -26.026 1.00 80.94 78 ILE A O 1
ATOM 603 N N . GLY A 1 79 ? 14.603 -1.395 -24.215 1.00 83.06 79 GLY A N 1
ATOM 604 C CA . GLY A 1 79 ? 15.925 -1.886 -24.600 1.00 83.06 79 GLY A CA 1
ATOM 605 C C . GLY A 1 79 ? 15.895 -2.665 -25.917 1.00 83.06 79 GLY A C 1
ATOM 606 O O . GLY A 1 79 ? 16.714 -2.411 -26.801 1.00 83.06 79 GLY A O 1
ATOM 607 N N . TYR A 1 80 ? 14.913 -3.552 -26.101 1.00 86.94 80 TYR A N 1
ATOM 608 C CA . TYR A 1 80 ? 14.742 -4.324 -27.333 1.00 86.94 80 TYR A CA 1
ATOM 609 C C . TYR A 1 80 ? 14.431 -3.436 -28.546 1.00 86.94 80 TYR A C 1
ATOM 611 O O . TYR A 1 80 ? 15.050 -3.591 -29.604 1.00 86.94 80 TYR A O 1
ATOM 619 N N . VAL A 1 81 ? 13.513 -2.474 -28.398 1.00 83.44 81 VAL A N 1
ATOM 620 C CA . VAL A 1 81 ? 13.174 -1.509 -29.457 1.00 83.44 81 VAL A CA 1
ATOM 621 C C . VAL A 1 81 ? 14.403 -0.686 -29.836 1.00 83.44 81 VAL A C 1
ATOM 623 O O . VAL A 1 81 ? 14.722 -0.586 -31.021 1.00 83.44 81 VAL A O 1
ATOM 626 N N . THR A 1 82 ? 15.140 -0.179 -28.845 1.00 80.25 82 THR A N 1
ATOM 627 C CA . THR A 1 82 ? 16.367 0.601 -29.064 1.00 80.25 82 THR A CA 1
ATOM 628 C C . THR A 1 82 ? 17.426 -0.234 -29.783 1.00 80.25 82 THR A C 1
ATOM 630 O O . THR A 1 82 ? 17.973 0.204 -30.794 1.00 80.25 82 THR A O 1
ATOM 633 N N . TYR A 1 83 ? 17.667 -1.474 -29.345 1.00 83.81 83 TYR A N 1
ATOM 634 C CA . TYR A 1 83 ? 18.613 -2.386 -29.991 1.00 83.81 83 TYR A CA 1
ATOM 635 C C . TYR A 1 83 ? 18.255 -2.642 -31.462 1.00 83.81 83 TYR A C 1
ATOM 637 O O . TYR A 1 83 ? 19.114 -2.544 -32.346 1.00 83.81 83 TYR A O 1
ATOM 645 N N . LYS A 1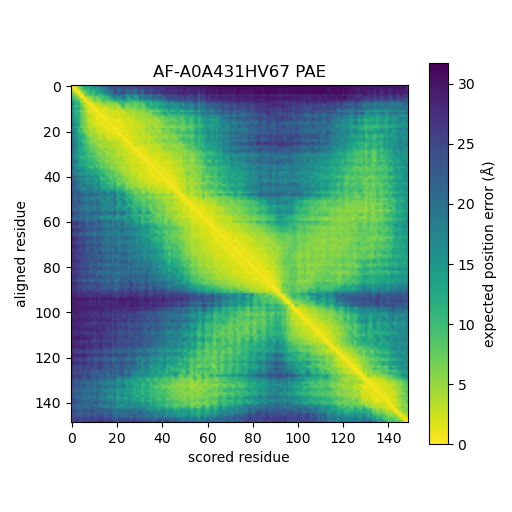 84 ? 16.977 -2.928 -31.750 1.00 8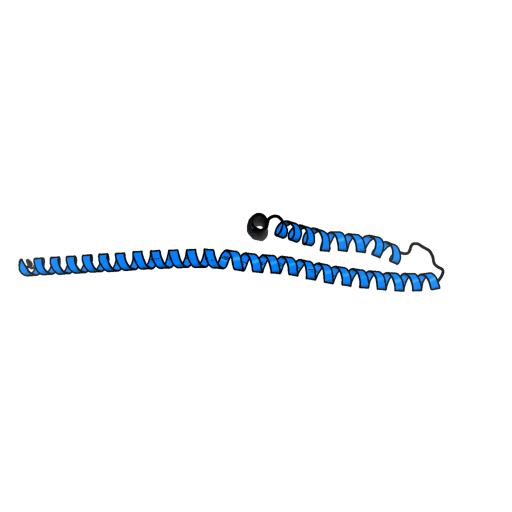3.75 84 LYS A N 1
ATOM 646 C CA . LYS A 1 84 ? 16.497 -3.162 -33.118 1.00 83.75 84 LYS A CA 1
ATOM 647 C C . LYS A 1 84 ? 16.674 -1.914 -33.990 1.00 83.75 84 LYS A C 1
ATOM 649 O O . LYS A 1 84 ? 17.099 -2.038 -35.139 1.00 83.75 84 LYS A O 1
ATOM 654 N N . PHE A 1 85 ? 16.400 -0.729 -33.443 1.00 79.00 85 PHE A N 1
ATOM 655 C CA . PHE A 1 85 ? 16.510 0.545 -34.155 1.00 79.00 85 PHE A CA 1
ATOM 656 C C . PHE A 1 85 ? 17.967 0.931 -34.446 1.00 79.00 85 PHE A C 1
ATOM 658 O O . PHE A 1 85 ? 18.299 1.288 -35.576 1.00 79.00 85 PHE A O 1
ATOM 665 N N . VAL A 1 86 ? 18.869 0.758 -33.473 1.00 78.31 86 VAL A N 1
ATOM 666 C CA . VAL A 1 86 ? 20.316 0.978 -33.647 1.00 78.31 86 VAL A CA 1
ATOM 667 C C . VAL A 1 86 ? 20.894 0.024 -34.686 1.00 78.31 86 VAL A C 1
ATOM 669 O O . VAL A 1 86 ? 21.645 0.447 -35.563 1.00 78.31 86 VAL A O 1
ATOM 672 N N . LYS A 1 87 ? 20.513 -1.259 -34.651 1.00 81.50 87 LYS A N 1
ATOM 673 C CA . LYS A 1 87 ? 20.938 -2.240 -35.660 1.00 81.50 87 LYS A CA 1
ATOM 674 C C . LYS A 1 87 ? 20.468 -1.853 -37.067 1.00 81.50 87 LYS A C 1
ATOM 676 O O . LYS A 1 87 ? 21.201 -2.054 -38.034 1.00 81.50 87 LYS A O 1
ATOM 681 N N . TRP A 1 88 ? 19.266 -1.293 -37.186 1.00 80.44 88 TRP A N 1
ATOM 682 C CA . TRP A 1 88 ? 18.712 -0.835 -38.459 1.00 80.44 88 TRP A CA 1
ATOM 683 C C . TRP A 1 88 ? 19.424 0.416 -38.997 1.00 80.44 88 TRP A C 1
ATOM 685 O O . TRP A 1 88 ? 19.752 0.460 -40.181 1.00 80.44 88 TRP A O 1
ATOM 695 N N . MET A 1 89 ? 19.750 1.376 -38.128 1.00 72.56 89 MET A N 1
ATOM 696 C CA . MET A 1 89 ? 20.540 2.570 -38.463 1.00 72.56 89 MET A CA 1
ATOM 697 C C . MET A 1 89 ? 21.987 2.237 -38.839 1.00 72.56 89 MET A C 1
ATOM 699 O O . MET A 1 89 ? 22.485 2.707 -39.859 1.00 72.56 89 MET A O 1
ATOM 703 N N . LYS A 1 90 ? 22.642 1.342 -38.085 1.00 75.19 90 LYS A N 1
ATOM 704 C CA . LYS A 1 90 ? 24.007 0.877 -38.378 1.00 75.19 90 LYS A CA 1
ATOM 705 C C . LYS A 1 90 ? 24.115 0.27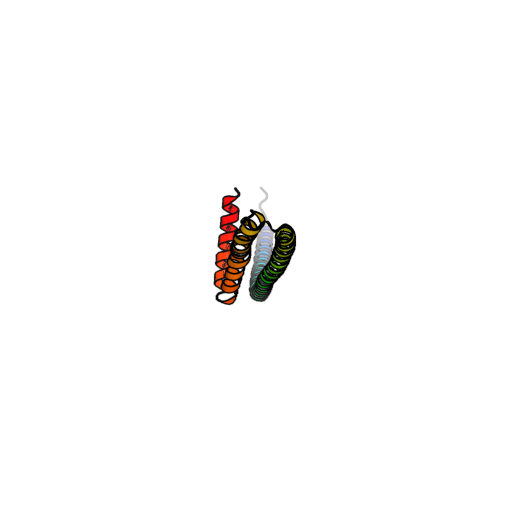4 -39.781 1.00 75.19 90 LYS A C 1
ATOM 707 O O . LYS A 1 90 ? 25.132 0.435 -40.445 1.00 75.19 90 LYS A O 1
ATOM 712 N N . LYS A 1 91 ? 23.048 -0.375 -40.263 1.00 80.00 91 LYS A N 1
ATOM 713 C CA . LYS A 1 91 ? 22.973 -0.928 -41.623 1.00 80.00 91 LYS A CA 1
ATOM 714 C C . LYS A 1 91 ? 22.906 0.152 -42.716 1.00 80.00 91 LYS A C 1
ATOM 716 O O . LYS A 1 91 ? 23.262 -0.133 -43.852 1.00 80.00 91 LYS A O 1
ATOM 721 N N . ARG A 1 92 ? 22.464 1.369 -42.388 1.00 76.56 92 ARG A N 1
ATOM 722 C CA . ARG A 1 92 ? 22.389 2.516 -43.310 1.00 76.56 92 ARG A CA 1
ATOM 723 C C . ARG A 1 92 ? 23.628 3.421 -43.274 1.00 76.56 92 ARG A C 1
ATOM 725 O O . ARG A 1 92 ? 23.669 4.384 -44.023 1.00 76.56 92 ARG A O 1
ATOM 732 N N . ASN A 1 93 ? 24.627 3.099 -42.443 1.00 69.06 93 ASN A N 1
ATOM 733 C CA . ASN A 1 93 ? 25.864 3.872 -42.255 1.00 69.06 93 ASN A CA 1
ATOM 734 C C . ASN A 1 93 ? 25.642 5.353 -41.885 1.00 69.06 93 ASN A C 1
ATOM 736 O O . ASN A 1 93 ? 26.501 6.199 -42.116 1.00 69.06 93 ASN A O 1
ATOM 740 N N . ASP A 1 94 ? 24.483 5.647 -41.299 1.00 69.19 94 ASP A N 1
ATOM 741 C CA . ASP A 1 94 ? 24.049 6.988 -40.935 1.00 69.19 94 ASP A CA 1
ATOM 742 C C . ASP A 1 94 ? 24.222 7.142 -39.416 1.00 69.19 94 ASP A C 1
ATOM 744 O O . ASP A 1 94 ? 23.405 6.673 -38.620 1.00 69.19 94 ASP A O 1
ATOM 748 N N . TYR A 1 95 ? 25.373 7.687 -39.009 1.00 63.06 95 TYR A N 1
ATOM 749 C CA . TYR A 1 95 ? 25.777 7.865 -37.604 1.00 63.06 95 TYR A CA 1
ATOM 750 C C . TYR A 1 95 ? 25.462 9.271 -37.078 1.00 63.06 95 TYR A C 1
ATOM 752 O O . TYR A 1 95 ? 26.111 9.760 -36.152 1.00 63.06 95 TYR A O 1
ATOM 760 N N . SER A 1 96 ? 24.463 9.943 -37.649 1.00 68.12 96 SER A N 1
ATOM 761 C CA . SER A 1 96 ? 23.939 11.152 -37.023 1.00 68.12 96 SER A CA 1
ATOM 762 C C . SER A 1 96 ? 23.276 10.792 -35.680 1.00 68.12 96 SER A C 1
ATOM 764 O O . SER A 1 96 ? 22.673 9.715 -35.559 1.00 68.12 96 SER A O 1
ATOM 766 N N . PRO A 1 97 ? 23.380 11.645 -34.640 1.00 63.44 97 PRO A N 1
ATOM 767 C CA . PRO A 1 97 ? 22.650 11.469 -33.388 1.00 63.44 97 PRO A CA 1
ATOM 768 C C . PRO A 1 97 ? 21.153 11.656 -33.655 1.00 63.44 97 PRO A C 1
ATOM 770 O O . PRO A 1 97 ? 20.574 12.717 -33.440 1.00 63.44 97 PRO A O 1
ATOM 773 N N . SER A 1 98 ? 20.527 10.617 -34.201 1.00 66.38 98 SER A N 1
ATOM 774 C CA . SER A 1 98 ? 19.109 10.633 -34.517 1.00 66.38 98 SER A CA 1
ATOM 775 C C . SER A 1 98 ? 18.286 10.666 -33.223 1.00 66.38 98 SER A C 1
ATOM 777 O O . SER A 1 98 ? 18.709 10.104 -32.201 1.00 66.38 98 SER A O 1
ATOM 779 N N . PRO A 1 99 ? 17.068 11.231 -33.263 1.00 65.81 99 PRO A N 1
ATOM 780 C CA . PRO A 1 99 ? 16.150 11.248 -32.125 1.00 65.81 99 PRO A CA 1
ATOM 781 C C . PRO A 1 99 ? 15.955 9.867 -31.480 1.00 65.81 99 PRO A C 1
ATOM 783 O O . PRO A 1 99 ? 15.761 9.768 -30.274 1.00 65.81 99 PRO A O 1
ATOM 786 N N . ALA A 1 100 ? 16.082 8.787 -32.254 1.00 68.25 100 ALA A N 1
ATOM 787 C CA . ALA A 1 100 ? 15.885 7.417 -31.795 1.00 68.25 100 ALA A CA 1
ATOM 788 C C . ALA A 1 100 ? 16.896 6.917 -30.745 1.00 68.25 100 ALA A C 1
ATOM 790 O O . ALA A 1 100 ? 16.599 5.949 -30.050 1.00 68.25 100 ALA A O 1
ATOM 791 N N . LEU A 1 101 ? 18.066 7.553 -30.610 1.00 69.38 101 LEU A N 1
ATOM 792 C CA . LEU A 1 101 ? 19.033 7.257 -29.540 1.00 69.38 101 LEU A CA 1
ATOM 793 C C . LEU A 1 101 ? 18.882 8.195 -28.337 1.00 69.38 101 LEU A C 1
ATOM 795 O O . LEU A 1 101 ? 19.095 7.785 -27.199 1.00 69.38 101 LEU A O 1
ATOM 799 N N . ILE A 1 102 ? 18.473 9.439 -28.586 1.00 72.44 102 ILE A N 1
ATOM 800 C CA . ILE A 1 102 ? 18.312 10.473 -27.558 1.00 72.44 102 ILE A CA 1
ATOM 801 C C . ILE A 1 102 ? 17.059 10.193 -26.712 1.00 72.44 102 ILE A C 1
ATOM 803 O O . ILE A 1 102 ? 17.097 10.272 -25.488 1.00 72.44 102 ILE A O 1
ATOM 807 N N . ILE A 1 103 ? 15.958 9.795 -27.356 1.00 72.38 103 ILE A N 1
ATOM 808 C CA . ILE A 1 103 ? 14.667 9.513 -26.712 1.00 72.38 103 ILE A CA 1
ATOM 809 C C . ILE A 1 103 ? 14.771 8.438 -25.610 1.00 72.38 103 ILE A C 1
ATOM 811 O O . ILE A 1 103 ? 14.365 8.725 -24.483 1.00 72.38 103 ILE A O 1
ATOM 815 N N . PRO A 1 104 ? 15.325 7.231 -25.846 1.00 71.69 104 PRO A N 1
ATOM 816 C CA . PRO A 1 104 ? 15.445 6.226 -24.791 1.00 71.69 104 PRO A CA 1
ATOM 817 C C . PRO A 1 104 ? 16.427 6.637 -23.686 1.00 71.69 104 PRO A C 1
ATOM 819 O O . PRO A 1 104 ? 16.198 6.272 -22.539 1.00 71.69 104 PRO A O 1
ATOM 822 N N . PHE A 1 105 ? 17.459 7.436 -23.985 1.00 74.12 105 PHE A N 1
ATOM 823 C CA . PHE A 1 105 ? 18.415 7.925 -22.984 1.00 74.12 105 PHE A CA 1
ATOM 824 C C . PHE A 1 105 ? 17.764 8.846 -21.938 1.00 74.12 105 PHE A C 1
ATOM 826 O O . PHE A 1 105 ? 18.149 8.810 -20.774 1.00 74.12 105 PHE A O 1
ATOM 833 N N . PHE A 1 106 ? 16.740 9.617 -22.324 1.00 77.25 106 PHE A N 1
ATOM 834 C CA . PHE A 1 106 ? 15.977 10.477 -21.410 1.00 77.25 106 PHE A CA 1
ATOM 835 C C . PHE A 1 106 ? 14.700 9.814 -20.854 1.00 77.25 106 PHE A C 1
ATOM 837 O O . PHE A 1 106 ? 14.323 10.069 -19.708 1.00 77.25 106 PHE A O 1
ATOM 844 N N . LEU A 1 107 ? 14.037 8.933 -21.614 1.00 74.62 107 LEU A N 1
ATOM 845 C CA . LEU A 1 107 ? 12.805 8.263 -21.167 1.00 74.62 107 LEU A CA 1
ATOM 846 C C . LEU A 1 107 ? 13.047 7.141 -20.150 1.00 74.62 107 LEU A C 1
ATOM 848 O O . LEU A 1 107 ? 12.276 7.003 -19.206 1.00 74.62 107 LEU A O 1
ATOM 852 N N . LEU A 1 108 ? 14.114 6.348 -20.290 1.00 72.69 108 LEU A N 1
ATOM 853 C CA . LEU A 1 108 ? 14.437 5.295 -19.317 1.00 72.69 108 LEU A CA 1
ATOM 854 C C . LEU A 1 108 ? 14.627 5.834 -17.891 1.00 72.69 108 LEU A C 1
ATOM 856 O O . LEU A 1 108 ? 13.946 5.344 -16.987 1.00 72.69 108 LEU A O 1
ATOM 860 N N . PRO A 1 109 ? 15.493 6.840 -17.652 1.00 75.25 109 PRO A N 1
ATOM 861 C CA . PRO A 1 109 ? 15.706 7.343 -16.302 1.00 75.25 109 PRO A CA 1
ATOM 862 C C . PRO A 1 109 ? 14.470 8.046 -15.739 1.00 75.25 109 PRO A C 1
ATOM 864 O O . PRO A 1 109 ? 14.212 7.918 -14.549 1.00 75.25 109 PRO A O 1
ATOM 867 N N . THR A 1 110 ? 13.657 8.720 -16.560 1.00 72.56 110 THR A N 1
ATOM 868 C CA . THR A 1 110 ? 12.423 9.371 -16.083 1.00 72.56 110 THR A CA 1
ATOM 869 C C . THR A 1 110 ? 11.347 8.362 -15.681 1.00 72.56 110 THR A C 1
ATOM 871 O O . THR A 1 110 ? 10.726 8.528 -14.632 1.00 72.56 110 THR A O 1
ATOM 874 N N . ILE A 1 111 ? 11.170 7.275 -16.438 1.00 71.38 111 ILE A N 1
ATOM 875 C CA . ILE A 1 111 ? 10.237 6.190 -16.093 1.00 71.38 111 ILE A CA 1
ATOM 876 C C . ILE A 1 111 ? 10.692 5.466 -14.819 1.00 71.38 111 ILE A C 1
ATOM 878 O O . ILE A 1 111 ? 9.878 5.210 -13.931 1.00 71.38 111 ILE A O 1
ATOM 882 N N . ILE A 1 112 ? 11.991 5.185 -14.686 1.00 70.38 112 ILE A N 1
ATOM 883 C CA . ILE A 1 112 ? 12.562 4.553 -13.486 1.00 70.38 112 ILE A CA 1
ATOM 884 C C . ILE A 1 112 ? 12.396 5.470 -12.265 1.00 70.38 112 ILE A C 1
ATOM 886 O O . ILE A 1 112 ? 11.921 5.030 -11.217 1.00 70.38 112 ILE A O 1
ATOM 890 N N . PHE A 1 113 ? 12.732 6.754 -12.404 1.00 71.25 113 PHE A N 1
ATOM 891 C CA . PHE A 1 113 ? 12.680 7.724 -11.312 1.00 71.25 113 PHE A CA 1
ATOM 892 C C . PHE A 1 113 ? 11.243 8.018 -10.862 1.00 71.25 113 PHE A C 1
ATOM 894 O O . PHE A 1 113 ? 10.969 8.081 -9.667 1.00 71.25 113 PHE A O 1
ATOM 901 N N . SER A 1 114 ? 10.305 8.142 -11.805 1.00 69.56 114 SER A N 1
ATOM 902 C CA . SER A 1 114 ? 8.906 8.461 -11.509 1.00 69.56 114 SER A CA 1
ATOM 903 C C . SER A 1 114 ? 8.100 7.252 -11.020 1.00 69.56 114 SER A C 1
ATOM 905 O O . SER A 1 114 ? 7.269 7.393 -10.126 1.00 69.56 114 SER A O 1
ATOM 907 N N . CYS A 1 115 ? 8.345 6.054 -11.560 1.00 66.50 115 CYS A N 1
ATOM 908 C CA . CYS A 1 115 ? 7.514 4.882 -11.270 1.00 66.50 115 CYS A CA 1
ATOM 909 C C . CYS A 1 115 ? 8.044 4.047 -10.092 1.00 66.50 115 CYS A C 1
ATOM 911 O O . CYS A 1 115 ? 7.266 3.579 -9.261 1.00 66.50 115 CYS A O 1
ATOM 913 N N . ILE A 1 116 ? 9.367 3.874 -9.983 1.00 66.81 116 ILE A N 1
ATOM 914 C CA . ILE A 1 116 ? 9.963 2.878 -9.076 1.00 66.81 116 ILE A CA 1
ATOM 915 C C . ILE A 1 116 ? 10.363 3.499 -7.734 1.00 66.81 116 ILE A C 1
ATOM 917 O O . ILE A 1 116 ? 10.075 2.932 -6.676 1.00 66.81 116 ILE A O 1
ATOM 921 N N . ILE A 1 117 ? 10.991 4.676 -7.747 1.00 67.38 117 ILE A N 1
ATOM 922 C CA . ILE A 1 117 ? 11.547 5.302 -6.537 1.00 67.38 117 ILE A CA 1
ATOM 923 C C . ILE A 1 117 ? 10.470 5.665 -5.500 1.00 67.38 117 ILE A C 1
ATOM 925 O O . ILE A 1 117 ? 10.588 5.207 -4.359 1.00 67.38 117 ILE A O 1
ATOM 929 N N . PRO A 1 118 ? 9.394 6.409 -5.830 1.00 69.38 118 PRO A N 1
ATOM 930 C CA . PRO A 1 118 ? 8.418 6.813 -4.815 1.00 69.38 118 PRO A CA 1
ATOM 931 C C . PRO A 1 118 ? 7.658 5.618 -4.225 1.00 69.38 118 PRO A C 1
ATOM 933 O O . PRO A 1 118 ? 7.329 5.604 -3.040 1.00 69.38 118 PRO A O 1
ATOM 936 N N . LYS A 1 119 ? 7.415 4.576 -5.029 1.00 71.12 119 LYS A N 1
ATOM 937 C CA . LYS A 1 119 ? 6.742 3.352 -4.577 1.00 71.12 119 LYS A CA 1
ATOM 938 C C . LYS A 1 119 ? 7.629 2.526 -3.644 1.00 71.12 119 LYS A C 1
ATOM 940 O O . LYS A 1 119 ? 7.149 2.053 -2.619 1.00 71.12 119 LYS A O 1
ATOM 945 N N . THR A 1 120 ? 8.923 2.428 -3.941 1.00 66.19 120 THR A N 1
ATOM 946 C CA . THR A 1 120 ? 9.891 1.690 -3.113 1.00 66.19 120 THR A CA 1
ATOM 947 C C . THR A 1 120 ? 10.158 2.391 -1.777 1.00 66.19 120 THR A C 1
ATOM 949 O O . THR A 1 120 ? 10.238 1.735 -0.741 1.00 66.19 120 THR A O 1
ATOM 952 N N . LEU A 1 121 ? 10.216 3.728 -1.751 1.00 68.00 121 LEU A N 1
ATOM 953 C CA . LEU A 1 121 ? 10.383 4.483 -0.502 1.00 68.00 121 LEU A CA 1
ATOM 954 C C . LEU A 1 121 ? 9.206 4.287 0.466 1.00 68.00 121 LEU A C 1
ATOM 956 O O . LEU A 1 121 ? 9.417 4.153 1.671 1.00 68.00 121 LEU A O 1
ATOM 960 N N . ASN A 1 122 ? 7.978 4.193 -0.051 1.00 67.69 122 ASN A N 1
ATOM 961 C CA . ASN A 1 122 ? 6.798 3.914 0.772 1.00 67.69 122 ASN A CA 1
ATOM 962 C C . ASN A 1 122 ? 6.849 2.521 1.417 1.00 67.69 122 ASN A C 1
ATOM 964 O O . ASN A 1 122 ? 6.458 2.357 2.567 1.00 67.69 122 ASN A O 1
ATOM 968 N N . VAL A 1 123 ? 7.396 1.532 0.715 1.00 67.94 123 VAL A N 1
ATOM 969 C CA . VAL A 1 123 ? 7.597 0.164 1.223 1.00 67.94 123 VAL A CA 1
ATOM 970 C C . VAL A 1 123 ? 8.661 0.106 2.315 1.00 67.94 123 VAL A C 1
ATOM 972 O O . VAL A 1 123 ? 8.508 -0.592 3.320 1.00 67.94 123 VAL A O 1
ATOM 975 N N . ILE A 1 124 ? 9.735 0.874 2.142 1.00 66.50 124 ILE A N 1
ATOM 976 C CA . ILE A 1 124 ? 10.788 1.002 3.149 1.00 66.50 124 ILE A CA 1
ATOM 977 C C . ILE A 1 124 ? 10.223 1.671 4.409 1.00 66.50 124 ILE A C 1
ATOM 979 O O . ILE A 1 124 ? 10.438 1.163 5.509 1.00 66.50 124 ILE A O 1
ATOM 983 N N . LYS A 1 125 ? 9.421 2.738 4.266 1.00 64.25 125 LYS A N 1
ATOM 984 C CA . LYS A 1 125 ? 8.698 3.354 5.394 1.00 64.25 125 LYS A CA 1
ATOM 985 C C . LYS A 1 125 ? 7.801 2.352 6.126 1.00 64.25 125 LYS A C 1
ATOM 987 O O . LYS A 1 125 ? 7.820 2.310 7.354 1.00 64.25 125 LYS A O 1
ATOM 992 N N . ILE A 1 126 ? 7.066 1.520 5.385 1.00 70.88 126 ILE A N 1
ATOM 993 C CA . ILE A 1 126 ? 6.222 0.456 5.950 1.00 70.88 126 ILE A CA 1
ATOM 994 C C . ILE A 1 126 ? 7.046 -0.537 6.781 1.00 70.88 126 ILE A C 1
ATOM 996 O O . ILE A 1 126 ? 6.616 -0.935 7.861 1.00 70.88 126 ILE A O 1
ATOM 1000 N N . SER A 1 127 ? 8.227 -0.924 6.295 1.00 68.44 127 SER A N 1
ATOM 1001 C CA . SER A 1 127 ? 9.075 -1.920 6.962 1.00 68.44 127 SER A CA 1
ATOM 1002 C C . SER A 1 127 ? 9.756 -1.376 8.223 1.00 68.44 127 SER A C 1
ATOM 1004 O O . SER A 1 127 ? 9.912 -2.107 9.196 1.00 68.44 127 SER A O 1
ATOM 1006 N N . VAL A 1 128 ? 10.152 -0.098 8.221 1.00 72.25 128 VAL A N 1
ATOM 1007 C CA . VAL A 1 128 ? 10.880 0.535 9.337 1.00 72.25 128 VAL A CA 1
ATOM 1008 C C . VAL A 1 128 ? 9.935 1.028 10.436 1.00 72.25 128 VAL A C 1
ATOM 1010 O O . VAL A 1 128 ? 10.245 0.893 11.618 1.00 72.25 128 VAL A O 1
ATOM 1013 N N . ALA A 1 129 ? 8.780 1.594 10.073 1.00 77.88 129 ALA A N 1
ATOM 1014 C CA . ALA A 1 129 ? 7.852 2.201 11.026 1.00 77.88 129 ALA A CA 1
ATOM 1015 C C . ALA A 1 129 ? 6.382 1.965 10.622 1.00 77.88 129 ALA A C 1
ATOM 1017 O O . ALA A 1 129 ? 5.669 2.904 10.253 1.00 77.88 129 ALA A O 1
ATOM 1018 N N . PRO A 1 130 ? 5.884 0.721 10.740 1.00 68.50 130 PRO A N 1
ATOM 1019 C CA . PRO A 1 130 ? 4.565 0.331 10.241 1.00 68.50 130 PRO A CA 1
ATOM 1020 C C . PRO A 1 130 ? 3.410 1.124 10.870 1.00 68.50 130 PRO A C 1
ATOM 1022 O O . PRO A 1 130 ? 2.462 1.497 10.185 1.00 68.50 130 PRO A O 1
ATOM 1025 N N . ARG A 1 131 ? 3.502 1.445 12.169 1.00 73.12 131 ARG A N 1
ATOM 1026 C CA . ARG A 1 131 ? 2.477 2.230 12.881 1.00 73.12 131 ARG A CA 1
ATOM 1027 C C . ARG A 1 131 ? 2.448 3.698 12.451 1.00 73.12 131 ARG A C 1
ATOM 1029 O O . ARG A 1 131 ? 1.372 4.259 12.296 1.00 73.12 131 ARG A O 1
ATOM 1036 N N . VAL A 1 132 ? 3.617 4.305 12.239 1.00 78.62 132 VAL A N 1
ATOM 1037 C CA . VAL A 1 132 ? 3.735 5.705 11.791 1.00 78.62 132 VAL A CA 1
ATOM 1038 C C . VAL A 1 132 ? 3.202 5.845 10.368 1.00 78.62 132 VAL A C 1
ATOM 1040 O O . VAL A 1 132 ? 2.430 6.757 10.088 1.00 78.62 132 VAL A O 1
ATOM 1043 N N . TYR A 1 133 ? 3.521 4.881 9.501 1.00 79.31 133 TYR A N 1
ATOM 1044 C CA . TYR A 1 133 ? 3.004 4.835 8.137 1.00 79.31 133 TYR A CA 1
ATOM 1045 C C . TYR A 1 133 ? 1.470 4.803 8.078 1.00 79.31 133 TYR A C 1
ATOM 1047 O O . TYR A 1 133 ? 0.879 5.501 7.263 1.00 79.31 133 TYR A O 1
ATOM 1055 N N . LEU A 1 134 ? 0.806 4.028 8.943 1.00 78.62 134 LEU A N 1
ATOM 1056 C CA . LEU A 1 134 ? -0.662 3.977 8.979 1.00 78.62 134 LEU A CA 1
ATOM 1057 C C . LEU A 1 134 ? -1.289 5.327 9.346 1.00 78.62 134 LEU A C 1
ATOM 1059 O O . LEU A 1 134 ? -2.333 5.679 8.804 1.00 78.62 134 LEU A O 1
ATOM 1063 N N . ILE A 1 135 ? -0.649 6.083 10.240 1.00 80.44 135 ILE A N 1
ATOM 1064 C CA . ILE A 1 135 ? -1.112 7.415 10.645 1.00 80.44 135 ILE A CA 1
ATOM 1065 C C . ILE A 1 135 ? -0.922 8.414 9.497 1.00 80.44 135 ILE A C 1
ATOM 1067 O O . ILE A 1 135 ? -1.854 9.151 9.183 1.00 80.44 135 ILE A O 1
ATOM 1071 N N . GLU A 1 136 ? 0.241 8.405 8.834 1.00 77.88 136 GLU A N 1
ATOM 1072 C CA . GLU A 1 136 ? 0.486 9.214 7.627 1.00 77.88 136 GLU A CA 1
ATOM 1073 C C . GLU A 1 136 ? -0.524 8.874 6.522 1.00 77.88 136 GLU A C 1
ATOM 1075 O O . GLU A 1 136 ? -1.140 9.767 5.950 1.00 77.88 136 GLU A O 1
ATOM 1080 N N . TYR A 1 137 ? -0.770 7.584 6.277 1.00 78.19 137 TYR A N 1
ATOM 1081 C CA . TYR A 1 137 ? -1.739 7.122 5.285 1.00 78.19 137 TYR A CA 1
ATOM 1082 C C . TYR A 1 137 ? -3.169 7.580 5.605 1.00 78.19 137 TYR A C 1
ATOM 1084 O O . TYR A 1 137 ? -3.892 8.030 4.716 1.00 78.19 137 TYR A O 1
ATOM 1092 N 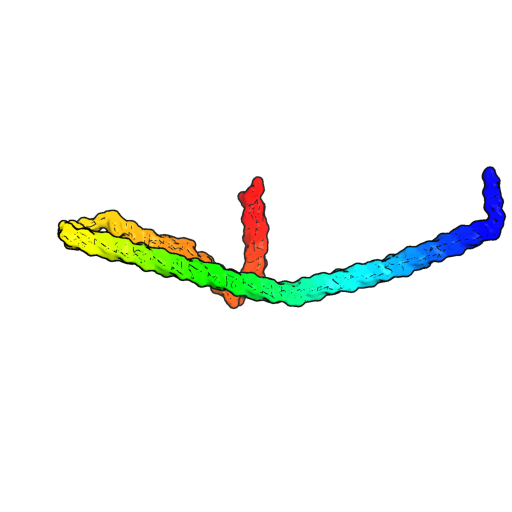N . ALA A 1 138 ? -3.585 7.499 6.871 1.00 79.69 138 ALA A N 1
ATOM 1093 C CA . ALA A 1 138 ? -4.889 7.991 7.304 1.00 79.69 138 ALA A CA 1
ATOM 1094 C C . ALA A 1 138 ? -5.013 9.517 7.131 1.00 79.69 138 ALA A C 1
ATOM 1096 O O . ALA A 1 138 ? -6.054 10.005 6.687 1.00 79.69 138 ALA A O 1
ATOM 1097 N N . ALA A 1 139 ? -3.947 10.265 7.428 1.00 81.88 139 ALA A N 1
ATOM 1098 C CA . ALA A 1 139 ? -3.895 11.708 7.218 1.00 81.88 139 ALA A CA 1
ATOM 1099 C C . ALA A 1 139 ? -3.954 12.079 5.724 1.00 81.88 139 ALA A C 1
ATOM 1101 O O . ALA A 1 139 ? -4.716 12.972 5.347 1.00 81.88 139 ALA A O 1
ATOM 1102 N N . ASP A 1 140 ? -3.225 11.358 4.868 1.00 79.69 140 ASP A N 1
ATOM 1103 C CA . ASP A 1 140 ? -3.240 11.543 3.413 1.00 79.69 140 ASP A CA 1
ATOM 1104 C C . ASP A 1 140 ? -4.613 11.229 2.806 1.00 79.69 140 ASP A C 1
ATOM 1106 O O . ASP A 1 140 ? -5.087 11.964 1.938 1.00 79.69 140 ASP A O 1
ATOM 1110 N N . LEU A 1 141 ? -5.299 10.183 3.284 1.00 79.81 141 LEU A N 1
ATOM 1111 C CA . LEU A 1 141 ? -6.675 9.881 2.873 1.00 79.81 141 LEU A CA 1
ATOM 1112 C C . LEU A 1 141 ? -7.637 11.020 3.223 1.00 79.81 141 LEU A C 1
ATOM 1114 O O . LEU A 1 141 ? -8.494 11.377 2.412 1.00 79.81 141 LEU A O 1
ATOM 1118 N N . TYR A 1 142 ? -7.499 11.598 4.417 1.00 80.19 142 TYR A N 1
ATOM 1119 C CA . TYR A 1 142 ? -8.337 12.715 4.840 1.00 80.19 142 TYR A CA 1
ATOM 1120 C C . TYR A 1 142 ? -8.051 13.974 4.011 1.00 80.19 142 TYR A C 1
ATOM 1122 O O . TYR A 1 142 ? -8.973 14.650 3.556 1.00 80.19 142 TYR A O 1
ATOM 1130 N N . LYS A 1 143 ? -6.773 14.254 3.741 1.00 76.19 143 LYS A N 1
ATOM 1131 C CA . LYS A 1 143 ? -6.343 15.391 2.924 1.00 76.19 143 LYS A CA 1
ATOM 1132 C C . LYS A 1 143 ? -6.795 15.267 1.465 1.00 76.19 143 LYS A C 1
ATOM 1134 O O . LYS A 1 143 ? -7.386 16.201 0.933 1.00 76.19 143 LYS A O 1
ATOM 1139 N N .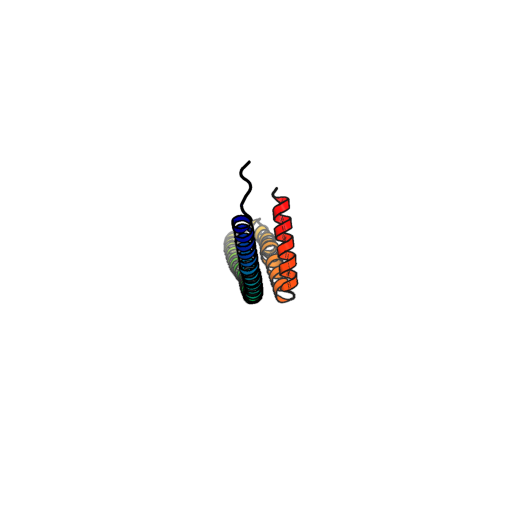 GLY A 1 144 ? -6.622 14.097 0.850 1.00 74.00 144 GLY A N 1
ATOM 1140 C CA . GLY A 1 144 ? -7.051 13.835 -0.527 1.00 74.00 144 GLY A CA 1
ATOM 1141 C C . GLY A 1 144 ? -8.573 13.834 -0.726 1.00 74.00 144 GLY A C 1
ATOM 1142 O O . GLY A 1 144 ? -9.041 14.003 -1.852 1.00 74.00 144 GLY A O 1
ATOM 1143 N N . LYS A 1 145 ? -9.357 13.662 0.348 1.00 71.31 145 LYS A N 1
ATOM 1144 C CA . LYS A 1 145 ? -10.819 13.823 0.325 1.00 71.31 145 LYS A CA 1
ATOM 1145 C C . LYS A 1 145 ? -11.237 15.297 0.326 1.00 71.31 145 LYS A C 1
ATOM 1147 O O . LYS A 1 145 ? -12.185 15.641 -0.372 1.00 71.31 145 LYS A O 1
ATOM 1152 N N . ASN A 1 146 ? -10.519 16.150 1.057 1.00 64.38 146 ASN A N 1
ATOM 1153 C CA . ASN A 1 146 ? -10.816 17.584 1.155 1.00 64.38 146 ASN A CA 1
ATOM 1154 C C . ASN A 1 146 ? -10.380 18.378 -0.087 1.00 64.38 146 ASN A C 1
ATOM 1156 O O . ASN A 1 146 ? -10.968 19.407 -0.373 1.00 64.38 146 ASN A O 1
ATOM 1160 N N . GLU A 1 147 ? -9.387 17.905 -0.846 1.00 58.28 147 GLU A N 1
ATOM 1161 C CA . GLU A 1 147 ? -8.961 18.541 -2.109 1.00 58.28 147 GLU A CA 1
ATOM 1162 C C . GLU A 1 147 ? -9.886 18.231 -3.305 1.00 58.28 147 GLU A C 1
ATOM 1164 O O . GLU A 1 147 ? -9.716 18.801 -4.380 1.00 58.28 147 GLU A O 1
ATOM 1169 N N . LYS A 1 148 ? -10.847 17.310 -3.148 1.00 53.28 148 LYS A N 1
ATOM 1170 C CA . LYS A 1 148 ? -11.799 16.904 -4.201 1.00 53.28 148 LYS A CA 1
ATOM 1171 C C . LYS A 1 148 ? -13.229 17.424 -3.987 1.00 53.28 148 LYS A C 1
ATOM 1173 O O . LYS A 1 148 ? -14.112 17.039 -4.755 1.00 53.28 148 LYS A O 1
ATOM 1178 N N . GLN A 1 149 ? -13.458 18.233 -2.952 1.00 43.59 149 GLN A N 1
ATOM 1179 C CA . GLN A 1 149 ? -14.700 18.985 -2.729 1.00 43.59 149 GLN A CA 1
ATOM 1180 C C . GLN A 1 149 ? -14.493 20.446 -3.114 1.00 43.59 149 GLN A C 1
ATOM 1182 O O . GLN A 1 149 ? -15.473 21.038 -3.611 1.00 43.59 149 GLN A O 1
#

Solvent-accessible surface area (backbone atoms only — not comparable to full-atom values): 8309 Å² total; per-residue (Å²): 135,85,80,77,54,74,70,61,56,54,52,51,50,51,53,52,50,52,51,52,50,48,52,52,51,51,50,51,49,50,51,50,51,50,51,51,50,51,49,51,53,49,51,49,47,65,64,44,50,61,54,52,50,52,52,52,51,52,49,52,51,49,53,41,51,50,53,48,53,51,49,51,53,51,51,52,50,54,51,50,54,43,52,55,50,50,56,56,37,62,73,66,74,59,84,66,93,46,67,76,63,54,50,57,68,56,48,52,58,50,51,47,54,66,61,48,49,66,50,50,52,53,45,51,44,42,73,78,38,50,71,59,42,53,52,52,50,54,49,50,55,54,50,61,56,64,78,74,111